Protein AF-A0ABD1P3J7-F1 (afdb_monomer)

Nearest PDB structures (foldseek):
  7kzo-assembly1_B4  TM=9.311E-01  e=2.976E-14  Chlamydomonas reinhardtii
  6tis-assembly1_C  TM=9.701E-01  e=1.618E-13  Drosophila melanogaster
  7q1f-assembly2_R  TM=9.542E-01  e=1.727E-13  Ovis aries
  7sj7-assembly1_A  TM=9.365E-01  e=1.026E-13  Homo sapiens
  8vrj-assembly1_1  TM=9.419E-01  e=2.241E-13  Homo sapiens

InterPro domains:
  IPR000217 Tubulin [PTHR11588] (1-131)
  IPR002452 Alpha tubulin [PR01162] (4-25)
  IPR002452 Alpha tubulin [PR01162] (78-94)
  IPR002452 Alpha tubulin [PR01162] (115-131)
  IPR008280 Tubulin/FtsZ, C-terminal [SSF55307] (1-129)
  IPR018316 Tubulin/FtsZ, 2-layer sandwich domain [PF03953] (1-85)
  IPR023123 Tubulin, C-terminal [G3DSA:1.10.287.600] (77-129)
  IPR037103 Tubulin/FtsZ-like, C-terminal domain [G3DSA:3.30.1330.20] (1-76)

Secondary structure (DSSP, 8-state):
-EEES--HHHHHHHHHHHHTSTT-----TTT---TT------S----EE-SPPP--TT-SPPP-SEEE------GGGHHHHHHHHHHHHHHHTTTTTHHHHHHTT--THHHHHHHHHHHHHHHHHHHHHHTTTTTSS-----

Sequence (142 aa):
MYRGDVVPKDVNSAVATIKTKRTVQFVDASKVTLPGFNRCPTGFKCGINYQPPTVVPGGDLSKVQRAVCMISNNTAVAEVFSRIDHKFDLMYAKRAFVHWYIGEGMEEGEFSEAREDLAALDKDYEEVGAEGVDDEEGSEDY

Organism: NCBI:txid205694

pLDDT: mean 83.6, std 19.26, range [32.44, 97.62]

Structure (mmCIF, N/CA/C/O backbone):
data_AF-A0ABD1P3J7-F1
#
_entry.id   AF-A0ABD1P3J7-F1
#
loop_
_atom_site.group_PDB
_atom_site.id
_atom_site.type_symbol
_atom_site.label_atom_id
_atom_site.label_alt_id
_atom_site.label_comp_id
_atom_site.label_asym_id
_atom_site.label_entity_id
_atom_site.label_seq_id
_atom_site.pdbx_PDB_ins_code
_atom_site.Cartn_x
_atom_site.Cartn_y
_atom_site.Cartn_z
_atom_site.occupancy
_atom_site.B_iso_or_equiv
_atom_site.auth_seq_id
_atom_site.auth_comp_id
_atom_site.auth_asym_id
_atom_site.auth_atom_id
_atom_site.pdbx_PDB_model_num
ATOM 1 N N . MET A 1 1 ? 11.960 -1.517 -9.871 1.00 93.12 1 MET A N 1
ATOM 2 C CA . MET A 1 1 ? 13.160 -2.359 -9.681 1.00 93.12 1 MET A CA 1
ATOM 3 C C . MET A 1 1 ? 13.135 -3.494 -10.686 1.00 93.12 1 MET A C 1
ATOM 5 O O . MET A 1 1 ? 12.274 -4.358 -10.597 1.00 93.12 1 MET A O 1
ATOM 9 N N . TYR A 1 2 ? 14.026 -3.460 -11.669 1.00 97.00 2 TYR A N 1
ATOM 10 C CA . TYR A 1 2 ? 14.148 -4.479 -12.709 1.00 97.00 2 TYR A CA 1
ATOM 11 C C . TYR A 1 2 ? 15.203 -5.515 -12.332 1.00 97.00 2 TYR A C 1
ATOM 13 O O . TYR A 1 2 ? 16.181 -5.194 -11.650 1.00 97.00 2 TYR A O 1
ATOM 21 N N . ARG A 1 3 ? 15.017 -6.749 -12.801 1.00 97.62 3 ARG A N 1
ATOM 22 C CA . ARG A 1 3 ? 15.955 -7.850 -12.593 1.00 97.62 3 ARG A CA 1
ATOM 23 C C . ARG A 1 3 ? 16.112 -8.709 -13.848 1.00 97.62 3 ARG A C 1
ATOM 25 O O . ARG A 1 3 ? 15.102 -8.991 -14.485 1.00 97.62 3 ARG A O 1
ATOM 32 N N . GLY A 1 4 ? 17.327 -9.174 -14.139 1.00 97.38 4 GLY A N 1
ATOM 33 C CA . GLY A 1 4 ? 17.656 -10.087 -15.239 1.00 97.38 4 GLY A CA 1
ATOM 34 C C . GLY A 1 4 ? 18.142 -9.388 -16.509 1.00 97.38 4 GLY A C 1
ATOM 35 O O . GLY A 1 4 ? 18.753 -8.323 -16.437 1.00 97.38 4 GLY A O 1
ATOM 36 N N . ASP A 1 5 ? 17.877 -9.999 -17.664 1.00 96.69 5 ASP A N 1
ATOM 37 C CA . ASP A 1 5 ? 18.269 -9.487 -18.982 1.00 96.69 5 ASP A CA 1
ATOM 38 C C . ASP A 1 5 ? 17.428 -8.255 -19.364 1.00 96.69 5 ASP A C 1
ATOM 40 O O . ASP A 1 5 ? 16.330 -8.349 -19.924 1.00 96.69 5 ASP A O 1
ATOM 44 N N . VAL A 1 6 ? 17.900 -7.081 -18.939 1.00 97.00 6 VAL A N 1
ATOM 45 C CA . VAL A 1 6 ? 17.196 -5.802 -19.067 1.00 97.00 6 VAL A CA 1
ATOM 46 C C . VAL A 1 6 ? 18.157 -4.732 -19.568 1.00 97.00 6 VAL A C 1
ATOM 48 O O . VAL A 1 6 ? 19.112 -4.366 -18.886 1.00 97.00 6 VAL A O 1
ATOM 51 N N . VAL A 1 7 ? 17.862 -4.177 -20.743 1.00 96.62 7 VAL A N 1
ATOM 52 C CA . VAL A 1 7 ? 18.634 -3.084 -21.341 1.00 96.62 7 VAL A CA 1
ATOM 53 C C . VAL A 1 7 ? 18.097 -1.737 -20.832 1.00 96.62 7 VAL A C 1
ATOM 55 O O . VAL A 1 7 ? 16.895 -1.482 -20.945 1.00 96.62 7 VAL A O 1
ATOM 58 N N . PRO A 1 8 ? 18.945 -0.822 -20.317 1.00 95.12 8 PRO A N 1
ATOM 59 C CA . PRO A 1 8 ? 18.489 0.471 -19.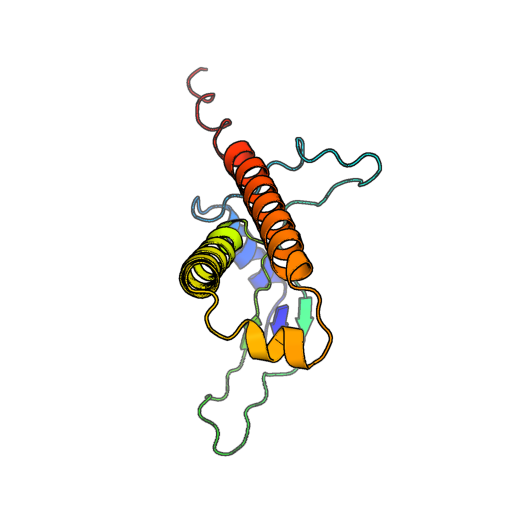791 1.00 95.12 8 PRO A CA 1
ATOM 60 C C . PRO A 1 8 ? 17.696 1.327 -20.791 1.00 95.12 8 PRO A C 1
ATOM 62 O O . PRO A 1 8 ? 16.767 2.037 -20.405 1.00 95.12 8 PRO A O 1
ATOM 65 N N . LYS A 1 9 ? 18.029 1.246 -22.086 1.00 96.25 9 LYS A N 1
ATOM 66 C CA . LYS A 1 9 ? 17.301 1.948 -23.155 1.00 96.25 9 LYS A CA 1
ATOM 67 C C . LYS A 1 9 ? 15.832 1.520 -23.212 1.00 96.25 9 LYS A C 1
ATOM 69 O O . LYS A 1 9 ? 14.961 2.383 -23.280 1.00 96.25 9 LYS A O 1
ATOM 74 N N . ASP A 1 10 ? 15.567 0.219 -23.114 1.00 95.25 10 ASP A N 1
ATOM 75 C CA . ASP A 1 10 ? 14.212 -0.335 -23.175 1.00 95.25 10 ASP A CA 1
ATOM 76 C C . ASP A 1 10 ? 13.380 0.103 -21.965 1.00 95.25 10 ASP A C 1
ATOM 78 O O . ASP A 1 10 ? 12.199 0.417 -22.103 1.00 95.25 10 ASP A O 1
ATOM 82 N N . VAL A 1 11 ? 14.009 0.201 -20.786 1.00 93.69 11 VAL A N 1
ATOM 83 C CA . VAL A 1 11 ? 13.372 0.727 -19.568 1.00 93.69 11 VAL A CA 1
ATOM 84 C C . VAL A 1 11 ? 12.936 2.177 -19.765 1.00 93.69 11 VAL A C 1
ATOM 86 O O . VAL A 1 11 ? 11.790 2.517 -19.477 1.00 93.69 11 VAL A O 1
ATOM 89 N N . ASN A 1 12 ? 13.820 3.027 -20.291 1.00 90.88 12 ASN A N 1
ATOM 90 C CA . ASN A 1 12 ? 13.504 4.436 -20.528 1.00 90.88 12 ASN A CA 1
ATOM 91 C C . ASN A 1 12 ? 12.384 4.603 -21.564 1.00 90.88 12 ASN A C 1
ATOM 93 O O . ASN A 1 12 ? 11.477 5.409 -21.355 1.00 90.88 12 ASN A O 1
ATOM 97 N N . SER A 1 13 ? 12.406 3.814 -22.644 1.00 93.38 13 SER A N 1
ATOM 98 C CA . SER A 1 13 ? 11.331 3.795 -23.640 1.00 93.38 13 SER A CA 1
ATOM 99 C C . SER A 1 13 ? 9.997 3.351 -23.034 1.00 93.38 13 SER A C 1
ATOM 101 O O . SER A 1 13 ? 8.990 4.022 -23.242 1.00 93.38 13 SER A O 1
ATOM 103 N N . ALA A 1 14 ? 9.985 2.286 -22.226 1.00 91.50 14 ALA A N 1
ATOM 104 C CA . ALA A 1 14 ? 8.774 1.808 -21.559 1.00 91.50 14 ALA A CA 1
ATOM 105 C C . ALA A 1 14 ? 8.201 2.843 -20.576 1.00 91.50 14 ALA A C 1
ATOM 107 O O . ALA A 1 14 ? 6.995 3.089 -20.569 1.00 91.50 14 ALA A O 1
ATOM 108 N N . VAL A 1 15 ? 9.059 3.499 -19.786 1.00 88.94 15 VAL A N 1
ATOM 109 C CA . VAL A 1 15 ? 8.653 4.582 -18.877 1.00 88.94 15 VAL A CA 1
ATOM 110 C C . VAL A 1 15 ? 8.065 5.761 -19.653 1.00 88.94 15 VAL A C 1
ATOM 112 O O . VAL A 1 15 ? 7.032 6.290 -19.248 1.00 88.94 15 VAL A O 1
ATOM 115 N N . ALA A 1 16 ? 8.670 6.155 -20.778 1.00 87.69 16 ALA A N 1
ATOM 116 C CA . ALA A 1 16 ? 8.131 7.216 -21.628 1.00 87.69 16 ALA A CA 1
ATOM 117 C C . ALA A 1 16 ? 6.735 6.857 -22.163 1.00 87.69 16 ALA A C 1
ATOM 119 O O . ALA A 1 16 ? 5.829 7.679 -22.087 1.00 87.69 16 ALA A O 1
ATOM 120 N N . THR A 1 17 ? 6.529 5.615 -22.616 1.00 89.62 17 THR A N 1
ATOM 121 C CA . THR A 1 17 ? 5.210 5.132 -23.059 1.00 89.62 17 THR A CA 1
ATOM 122 C C . THR A 1 17 ? 4.176 5.095 -21.934 1.00 89.62 17 THR A C 1
ATOM 124 O O . THR A 1 17 ? 3.001 5.330 -22.184 1.00 89.62 17 THR A O 1
ATOM 127 N N . ILE A 1 18 ? 4.566 4.785 -20.695 1.00 87.00 18 ILE A N 1
ATOM 128 C CA . ILE A 1 18 ? 3.631 4.804 -19.558 1.00 87.00 18 ILE A CA 1
ATOM 129 C C . ILE A 1 18 ? 3.226 6.241 -19.224 1.00 87.00 18 ILE A C 1
ATOM 131 O O . ILE A 1 18 ? 2.049 6.491 -18.991 1.00 87.00 18 ILE A O 1
ATOM 135 N N . LYS A 1 19 ? 4.170 7.187 -19.262 1.00 81.44 19 LYS A N 1
ATOM 136 C CA . LYS A 1 19 ? 3.902 8.607 -18.984 1.00 81.44 19 LYS A CA 1
ATOM 137 C C . LYS A 1 19 ? 2.934 9.259 -19.970 1.00 81.44 19 LYS A C 1
ATOM 139 O O . LYS A 1 19 ? 2.273 10.218 -19.601 1.00 81.44 19 LYS A O 1
ATOM 144 N N . THR A 1 20 ? 2.849 8.774 -21.210 1.00 80.81 20 THR A N 1
ATOM 145 C CA . THR A 1 20 ? 1.890 9.311 -22.190 1.00 80.81 20 THR A CA 1
ATOM 146 C C . THR A 1 20 ? 0.472 8.776 -21.997 1.00 80.81 20 THR A C 1
ATOM 148 O O . THR A 1 20 ? -0.459 9.278 -22.627 1.00 80.81 20 THR A O 1
ATOM 151 N N . LYS A 1 21 ? 0.271 7.764 -21.145 1.00 82.19 21 LYS A N 1
ATOM 152 C CA . LYS A 1 21 ? -1.061 7.241 -20.835 1.00 82.19 21 LYS A CA 1
ATOM 153 C C . LYS A 1 21 ? -1.684 8.052 -19.702 1.00 82.19 21 LYS A C 1
ATOM 155 O O . LYS A 1 21 ? -1.090 8.177 -18.638 1.00 82.19 21 LYS A O 1
ATOM 160 N N . ARG A 1 22 ? -2.936 8.485 -19.886 1.00 70.56 22 ARG A N 1
ATOM 161 C CA . ARG A 1 22 ? -3.734 9.183 -18.853 1.00 70.56 22 ARG A CA 1
ATOM 162 C C . ARG A 1 22 ? -4.097 8.312 -17.638 1.00 70.56 22 ARG A C 1
ATOM 164 O O . ARG A 1 22 ? -4.719 8.787 -16.706 1.00 70.56 22 ARG A O 1
ATOM 171 N N . THR A 1 23 ? -3.713 7.036 -17.634 1.00 76.81 23 THR A N 1
ATOM 172 C CA . THR A 1 23 ? -3.994 6.090 -16.543 1.00 76.81 23 THR A CA 1
ATOM 173 C C . THR A 1 23 ? -3.092 6.270 -15.321 1.00 76.81 23 THR A C 1
ATOM 175 O O . THR A 1 23 ? -3.304 5.596 -14.320 1.00 76.81 23 THR A O 1
ATOM 178 N N . VAL A 1 24 ? -2.040 7.090 -15.412 1.00 76.44 24 VAL A N 1
ATOM 179 C CA . VAL A 1 24 ? -1.145 7.389 -14.287 1.00 76.44 24 VAL A CA 1
ATOM 180 C C . VAL A 1 24 ? -1.116 8.897 -14.092 1.00 76.44 24 VAL A C 1
ATOM 182 O O . VAL A 1 24 ? -0.472 9.608 -14.860 1.00 76.44 24 VAL A O 1
ATOM 185 N N . GLN A 1 25 ? -1.810 9.363 -13.061 1.00 75.94 25 GLN A N 1
ATOM 186 C CA . GLN A 1 25 ? -1.786 10.751 -12.615 1.00 75.94 25 GLN A CA 1
ATOM 187 C C . GLN A 1 25 ? -0.814 10.874 -11.437 1.00 75.94 25 GLN A C 1
ATOM 189 O O . GLN A 1 25 ? -0.729 9.987 -10.585 1.00 75.94 25 GLN A O 1
ATOM 194 N N . PHE A 1 26 ? -0.030 11.948 -11.427 1.00 73.06 26 PHE A N 1
ATOM 195 C CA . PHE A 1 26 ? 0.850 12.294 -10.315 1.00 73.06 26 PHE A CA 1
ATOM 196 C C . PHE A 1 26 ? 0.299 13.543 -9.642 1.00 73.06 26 PHE A C 1
ATOM 198 O O . PHE A 1 26 ? -0.176 14.438 -10.332 1.00 73.06 26 PHE A O 1
ATOM 205 N N . VAL A 1 27 ? 0.425 13.608 -8.319 1.00 67.62 27 VAL A N 1
ATOM 206 C CA . VAL A 1 27 ? 0.141 14.825 -7.552 1.00 67.62 27 VAL A CA 1
ATOM 207 C C . VAL A 1 27 ? 1.068 15.946 -8.030 1.00 67.62 27 VAL A C 1
ATOM 209 O O . VAL A 1 27 ? 2.252 15.698 -8.304 1.00 67.62 27 VAL A O 1
ATOM 212 N N . ASP A 1 28 ? 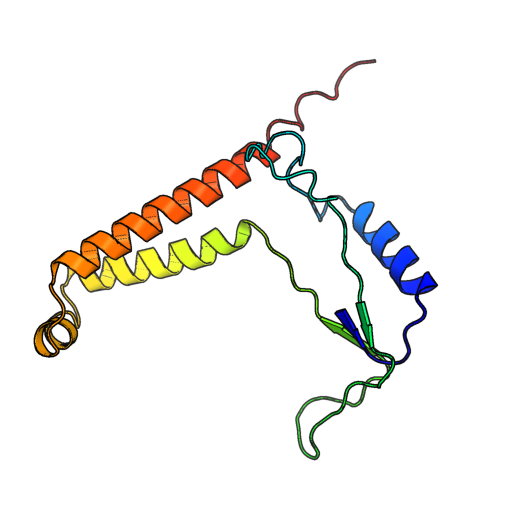0.541 17.165 -8.141 1.00 63.69 28 ASP A N 1
ATOM 213 C CA . ASP A 1 28 ? 1.343 18.327 -8.506 1.00 63.69 28 ASP A CA 1
ATOM 214 C C . ASP A 1 28 ? 2.377 18.635 -7.408 1.00 63.69 28 ASP A C 1
ATOM 216 O O . ASP A 1 28 ? 2.065 18.941 -6.257 1.00 63.69 28 ASP A O 1
ATOM 220 N N . ALA A 1 29 ? 3.654 18.569 -7.783 1.00 53.31 29 ALA A N 1
ATOM 221 C CA . ALA A 1 29 ? 4.776 18.846 -6.896 1.00 53.31 29 ALA A CA 1
ATOM 222 C C . ALA A 1 29 ? 4.924 20.341 -6.545 1.00 53.31 29 ALA A C 1
ATOM 224 O O . ALA A 1 29 ? 5.779 20.675 -5.723 1.00 53.31 29 ALA A O 1
ATOM 225 N N . SER A 1 30 ? 4.149 21.237 -7.170 1.00 51.88 30 SER A N 1
ATOM 226 C CA . SER A 1 30 ? 4.157 22.673 -6.868 1.00 51.88 30 SER A CA 1
ATOM 227 C C . SER A 1 30 ? 3.344 23.048 -5.620 1.00 51.88 30 SER A C 1
ATOM 229 O O . SER A 1 30 ? 3.578 24.118 -5.056 1.00 51.88 30 SER A O 1
ATOM 231 N N . LYS A 1 31 ? 2.454 22.158 -5.154 1.00 51.81 31 LYS A N 1
ATOM 232 C CA . LYS A 1 31 ? 1.482 22.447 -4.084 1.00 51.81 31 LYS A CA 1
ATOM 233 C C . LYS A 1 31 ? 1.748 21.690 -2.766 1.00 51.81 31 LYS A C 1
ATOM 235 O O . LYS A 1 31 ? 1.302 22.135 -1.716 1.00 51.81 31 LYS A O 1
ATOM 240 N N . VAL A 1 32 ? 2.603 20.654 -2.765 1.00 51.16 32 VAL A N 1
ATOM 241 C CA . VAL A 1 32 ? 3.082 19.975 -1.535 1.00 51.16 32 VAL A CA 1
ATOM 242 C C . VAL A 1 32 ? 4.235 20.762 -0.890 1.00 51.16 32 VAL A C 1
ATOM 244 O O . VAL A 1 32 ? 5.418 20.436 -1.036 1.00 51.16 32 VAL A O 1
ATOM 247 N N . THR A 1 33 ? 3.910 21.848 -0.189 1.00 45.00 33 THR A N 1
ATOM 248 C CA . THR A 1 33 ? 4.890 22.700 0.512 1.00 45.00 33 THR A CA 1
ATOM 249 C C . THR A 1 33 ? 5.195 22.203 1.927 1.00 45.00 33 THR A C 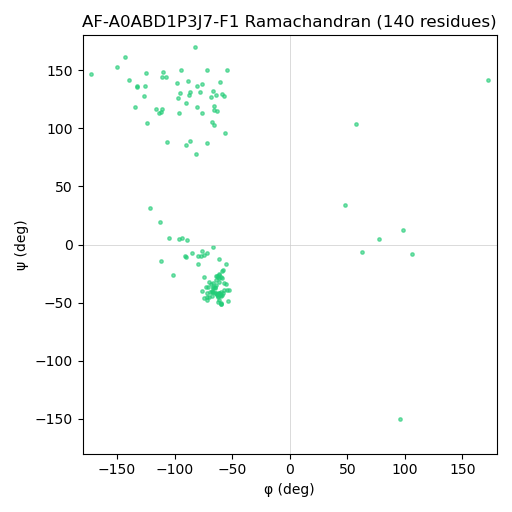1
ATOM 251 O O . THR A 1 33 ? 4.623 22.681 2.901 1.00 45.00 33 THR A O 1
ATOM 254 N N . LEU A 1 34 ? 6.187 21.317 2.070 1.00 50.00 34 LEU A N 1
ATOM 255 C CA . LEU A 1 34 ? 6.962 21.248 3.316 1.00 50.00 34 LEU A CA 1
ATOM 256 C C . LEU A 1 34 ? 8.167 22.201 3.206 1.00 50.00 34 LEU A C 1
ATOM 258 O O . LEU A 1 34 ? 8.986 22.044 2.290 1.00 50.00 34 LEU A O 1
ATOM 262 N N . PRO A 1 35 ? 8.315 23.195 4.105 1.00 43.03 35 PRO A N 1
ATOM 263 C CA . PRO A 1 35 ? 9.410 24.155 4.035 1.00 43.03 35 PRO A CA 1
ATOM 264 C C . PRO A 1 35 ? 10.754 23.433 4.211 1.00 43.03 35 PRO A C 1
ATOM 266 O O . PRO A 1 35 ? 11.041 22.864 5.259 1.00 43.03 35 PRO A O 1
ATOM 269 N N . GLY A 1 36 ? 11.582 23.442 3.161 1.00 48.78 36 GLY A N 1
ATOM 270 C CA . GLY A 1 36 ? 12.917 22.827 3.150 1.00 48.78 36 GLY A CA 1
ATOM 271 C C . GLY A 1 36 ? 13.040 21.518 2.360 1.00 48.78 36 GLY A C 1
ATOM 272 O O . GLY A 1 36 ? 14.163 21.069 2.121 1.00 48.78 36 GLY A O 1
ATOM 273 N N . PHE A 1 37 ? 11.938 20.931 1.879 1.00 43.69 37 PHE A N 1
ATOM 274 C CA . PHE A 1 37 ? 11.988 19.736 1.031 1.00 43.69 37 PHE A CA 1
ATOM 275 C C . PHE A 1 37 ? 12.062 20.125 -0.452 1.00 43.69 37 PHE A C 1
ATOM 277 O O . PHE A 1 37 ? 11.067 20.259 -1.160 1.00 43.69 37 PHE A O 1
ATOM 284 N N . ASN A 1 38 ? 13.282 20.360 -0.933 1.00 39.69 38 ASN A N 1
ATOM 285 C CA . ASN A 1 38 ? 13.551 20.680 -2.332 1.00 39.69 38 ASN A CA 1
ATOM 286 C C . ASN A 1 38 ? 13.212 19.481 -3.243 1.00 39.69 38 ASN A C 1
ATOM 288 O O . ASN A 1 38 ? 14.011 18.556 -3.358 1.00 39.69 38 ASN A O 1
ATOM 292 N N . ARG A 1 39 ? 12.060 19.566 -3.926 1.00 45.28 39 ARG A N 1
ATOM 293 C CA . ARG A 1 39 ? 11.677 18.858 -5.164 1.00 45.28 39 ARG A CA 1
ATOM 294 C C . ARG A 1 39 ? 11.714 17.326 -5.096 1.00 45.28 39 ARG A C 1
ATOM 296 O O . ARG A 1 39 ? 12.756 16.708 -5.297 1.00 45.28 39 ARG A O 1
ATOM 303 N N . CYS A 1 40 ? 10.547 16.686 -4.995 1.00 47.09 40 CYS A N 1
ATOM 304 C CA . CYS A 1 40 ? 10.412 15.336 -5.541 1.00 47.09 40 CYS A CA 1
ATOM 305 C C . CYS A 1 40 ? 10.290 15.469 -7.070 1.00 47.09 40 CYS A C 1
ATOM 307 O O . CYS A 1 40 ? 9.300 16.031 -7.534 1.00 47.09 40 CYS A O 1
ATOM 309 N N . PRO A 1 41 ? 11.257 15.004 -7.886 1.00 51.94 41 PRO A N 1
ATOM 310 C CA . PRO A 1 41 ? 11.025 14.907 -9.316 1.00 51.94 41 PRO A CA 1
ATOM 311 C C . PRO A 1 41 ? 9.967 13.822 -9.499 1.00 51.94 41 PRO A C 1
ATOM 313 O O . PRO A 1 41 ? 10.255 12.639 -9.305 1.00 51.94 41 PRO A O 1
ATOM 316 N N . THR A 1 42 ? 8.735 14.217 -9.808 1.00 55.09 42 THR A N 1
ATOM 317 C CA . THR A 1 42 ? 7.633 13.318 -10.156 1.00 55.09 42 THR A CA 1
ATOM 318 C C . THR A 1 42 ? 8.071 12.458 -11.344 1.00 55.09 42 THR A C 1
ATOM 320 O O . THR A 1 42 ? 8.108 12.871 -12.505 1.00 55.09 42 THR A O 1
ATOM 323 N N . GLY A 1 43 ? 8.555 11.252 -11.045 1.00 69.12 43 GLY A N 1
ATOM 32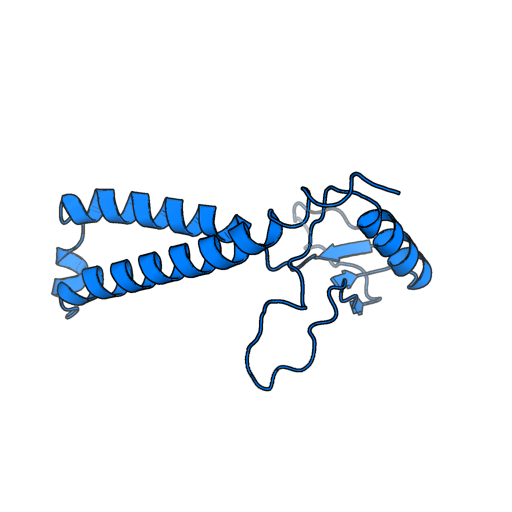4 C CA . GLY A 1 43 ? 9.247 10.427 -12.020 1.00 69.12 43 GLY A CA 1
ATOM 325 C C . GLY A 1 43 ? 9.557 9.025 -11.517 1.00 69.12 43 GLY A C 1
ATOM 326 O O . GLY A 1 43 ? 9.835 8.788 -10.344 1.00 69.12 43 GLY A O 1
ATOM 327 N N . PHE A 1 44 ? 9.527 8.074 -12.446 1.00 83.12 44 PHE A N 1
ATOM 328 C CA . PHE A 1 44 ? 9.865 6.683 -12.184 1.00 83.12 44 PHE A CA 1
ATOM 329 C C . PHE A 1 44 ? 11.348 6.545 -11.826 1.00 83.12 44 PHE A C 1
ATOM 331 O O . PHE A 1 44 ? 12.225 6.760 -12.664 1.00 83.12 44 PHE A O 1
ATOM 338 N N . LYS A 1 45 ? 11.636 6.121 -10.593 1.00 88.94 45 LYS A N 1
ATOM 339 C CA . LYS A 1 45 ? 12.985 5.713 -10.179 1.00 88.94 45 LYS A CA 1
ATOM 340 C C . LYS A 1 45 ? 13.241 4.281 -10.650 1.00 88.94 45 LYS A C 1
ATOM 342 O O . LYS A 1 45 ? 12.542 3.349 -10.253 1.00 88.94 45 LYS A O 1
ATOM 347 N N . CYS A 1 46 ? 14.249 4.102 -11.500 1.00 91.00 46 CYS A N 1
ATOM 348 C CA . CYS A 1 46 ? 14.561 2.814 -12.115 1.00 91.00 46 CYS A CA 1
ATOM 349 C C . CYS A 1 46 ? 15.918 2.290 -11.628 1.00 91.00 46 CYS A C 1
ATOM 351 O O . CYS A 1 46 ? 16.954 2.858 -11.951 1.00 91.00 46 CYS A O 1
ATOM 353 N N . GLY A 1 47 ? 15.909 1.190 -10.872 1.00 94.19 47 GLY A N 1
ATOM 354 C CA . GLY A 1 47 ? 17.101 0.391 -10.563 1.00 94.19 47 GLY A CA 1
ATOM 355 C C . GLY A 1 47 ? 17.083 -0.929 -11.332 1.00 94.19 47 GLY A C 1
ATOM 356 O O . GLY A 1 47 ? 16.002 -1.495 -11.519 1.00 94.19 47 GLY A O 1
ATOM 357 N N . ILE A 1 48 ? 18.252 -1.413 -11.766 1.00 96.88 48 ILE A N 1
ATOM 358 C CA . ILE A 1 48 ? 18.418 -2.657 -12.537 1.00 96.88 48 ILE A CA 1
ATOM 359 C C . ILE A 1 48 ? 19.444 -3.554 -11.838 1.00 96.88 48 ILE A C 1
ATOM 361 O O . ILE A 1 48 ? 20.560 -3.125 -11.556 1.00 96.88 48 ILE A O 1
ATOM 365 N N . ASN A 1 49 ? 19.070 -4.807 -11.587 1.00 96.88 49 ASN A N 1
ATOM 366 C CA . ASN A 1 49 ? 19.978 -5.876 -11.180 1.00 96.88 49 ASN A CA 1
ATOM 367 C C . ASN A 1 49 ? 20.101 -6.897 -12.321 1.00 96.88 49 ASN A C 1
ATOM 369 O O . ASN A 1 49 ? 19.125 -7.558 -12.653 1.00 96.88 49 ASN A O 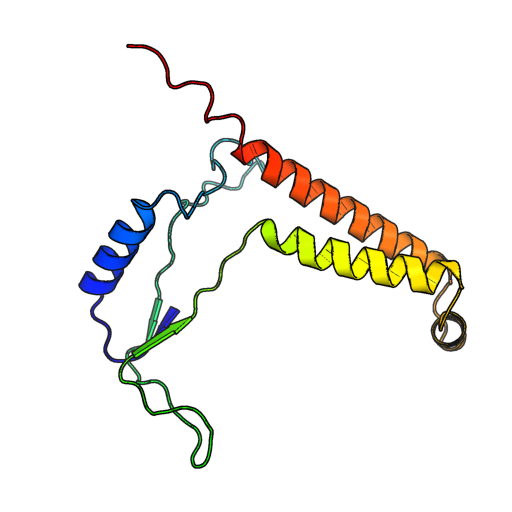1
ATOM 373 N N . TYR A 1 50 ? 21.287 -7.066 -12.899 1.00 97.00 50 TYR A N 1
ATOM 374 C CA . TYR A 1 50 ? 21.480 -7.943 -14.062 1.00 97.00 50 TYR A CA 1
ATOM 375 C C . TYR A 1 50 ? 21.463 -9.446 -13.743 1.00 97.00 50 TYR A C 1
ATOM 377 O O . TYR A 1 50 ? 21.422 -10.267 -14.655 1.00 97.00 50 TYR A O 1
ATOM 385 N N . GLN A 1 51 ? 21.472 -9.839 -12.466 1.00 96.56 51 GLN A N 1
ATOM 386 C CA . GLN A 1 51 ? 21.313 -11.247 -12.106 1.00 96.56 51 GLN A CA 1
ATOM 387 C C . GLN A 1 51 ? 19.886 -11.713 -12.423 1.00 96.56 51 GLN A C 1
ATOM 389 O O . GLN A 1 51 ? 18.948 -11.099 -11.908 1.00 96.56 51 GLN A O 1
ATOM 394 N N . PRO A 1 52 ? 19.686 -12.808 -13.178 1.00 95.25 52 PRO A N 1
ATOM 395 C CA . PRO A 1 52 ? 18.357 -13.354 -13.439 1.00 95.25 52 PRO A CA 1
AT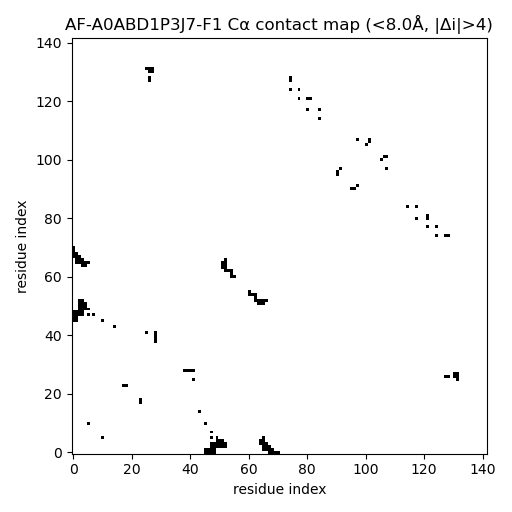OM 396 C C . PRO A 1 52 ? 17.569 -13.639 -12.149 1.00 95.25 52 PRO A C 1
ATOM 398 O O . PRO A 1 52 ? 18.171 -13.941 -11.112 1.00 95.25 52 PRO A O 1
ATOM 401 N N . PRO A 1 53 ? 16.228 -13.544 -12.171 1.00 96.62 53 PRO A N 1
ATOM 402 C CA . PRO A 1 53 ? 15.398 -14.006 -11.065 1.00 96.62 53 PRO A CA 1
ATOM 403 C C . PRO A 1 53 ? 15.615 -15.499 -10.787 1.00 96.62 53 PRO A C 1
ATOM 405 O O . PRO A 1 53 ? 15.549 -16.332 -11.691 1.00 96.62 53 PRO A O 1
ATOM 408 N N . THR A 1 54 ? 15.859 -15.839 -9.523 1.00 95.44 54 THR A N 1
ATOM 409 C CA . THR A 1 54 ? 16.002 -17.231 -9.084 1.00 95.44 54 THR A CA 1
ATOM 410 C C . THR A 1 54 ? 14.636 -17.800 -8.723 1.00 95.44 54 THR A C 1
ATOM 412 O O . THR A 1 54 ? 13.823 -17.116 -8.105 1.00 95.44 54 THR A O 1
ATOM 415 N N . VAL A 1 55 ? 14.401 -19.064 -9.073 1.00 96.00 55 VAL A N 1
ATOM 416 C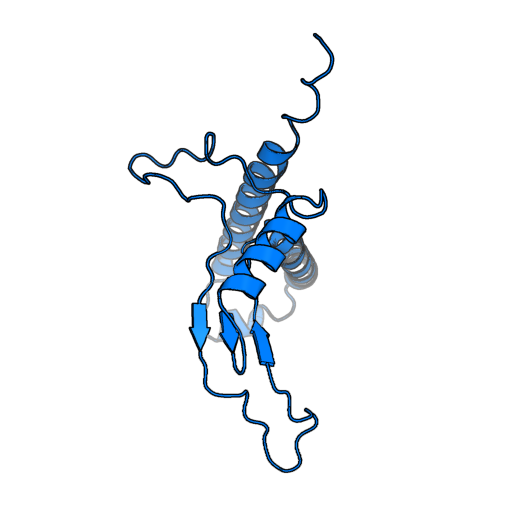 CA . VAL A 1 55 ? 13.220 -19.823 -8.642 1.00 96.00 55 VAL A CA 1
ATOM 417 C C . VAL A 1 55 ? 13.632 -20.909 -7.657 1.00 96.00 55 VAL A C 1
ATOM 419 O O . VAL A 1 55 ? 14.735 -21.453 -7.749 1.00 96.00 55 VAL A O 1
ATOM 422 N N . VAL A 1 56 ? 12.740 -21.230 -6.726 1.00 96.19 56 VAL A N 1
ATOM 423 C CA . VAL A 1 56 ? 12.934 -22.332 -5.780 1.00 96.19 56 VAL A CA 1
ATOM 424 C C . VAL A 1 56 ? 12.644 -23.662 -6.496 1.00 96.19 56 VAL A C 1
ATOM 426 O O . VAL A 1 56 ? 11.609 -23.763 -7.158 1.00 96.19 56 VAL A O 1
ATOM 429 N N . PRO A 1 57 ? 13.519 -24.685 -6.406 1.00 95.06 57 PRO A N 1
ATOM 430 C CA . PRO A 1 57 ? 13.230 -26.012 -6.950 1.00 95.06 57 PRO A CA 1
ATOM 431 C C . PRO A 1 57 ? 11.937 -26.592 -6.361 1.00 95.06 57 PRO A C 1
ATOM 433 O O . PRO A 1 57 ? 11.780 -26.627 -5.146 1.00 95.06 57 PRO A O 1
ATOM 436 N N . GLY A 1 58 ? 11.018 -27.038 -7.221 1.00 95.56 58 GLY A N 1
ATOM 437 C CA . GLY A 1 58 ? 9.698 -27.530 -6.806 1.00 95.56 58 GLY A CA 1
ATOM 438 C C . GLY A 1 58 ? 8.681 -26.438 -6.447 1.00 95.56 58 GLY A C 1
ATOM 439 O O . GLY A 1 58 ? 7.593 -26.776 -6.002 1.00 95.56 58 GLY A O 1
ATOM 440 N N . GLY A 1 59 ? 9.021 -25.156 -6.623 1.00 96.06 59 GLY A N 1
ATOM 441 C CA . GLY A 1 59 ? 8.085 -24.046 -6.448 1.00 96.06 59 GLY A CA 1
ATOM 442 C C . GLY A 1 59 ? 7.209 -23.791 -7.678 1.00 96.06 59 GLY A C 1
ATOM 443 O O . GLY A 1 59 ? 7.469 -24.295 -8.769 1.00 96.06 59 GLY A O 1
ATOM 444 N N . ASP A 1 60 ? 6.209 -22.931 -7.500 1.00 96.75 60 ASP A N 1
ATOM 445 C CA . ASP A 1 60 ? 5.145 -22.711 -8.493 1.00 96.75 60 ASP A CA 1
ATOM 446 C C . ASP A 1 60 ? 5.498 -21.685 -9.584 1.00 96.75 60 ASP A C 1
ATOM 448 O O . ASP A 1 60 ? 4.756 -21.494 -10.548 1.00 96.75 60 ASP A O 1
ATOM 452 N N . LEU A 1 61 ? 6.635 -20.994 -9.448 1.00 95.94 61 LEU A N 1
ATOM 453 C CA . LEU A 1 61 ? 7.056 -19.952 -10.383 1.00 95.94 61 LEU A CA 1
ATOM 454 C C . LEU A 1 61 ? 8.008 -20.496 -11.449 1.00 95.94 61 LEU A C 1
ATOM 456 O O . LEU A 1 61 ? 9.032 -21.116 -11.158 1.00 95.94 61 LEU A O 1
ATOM 460 N N . SER A 1 62 ? 7.697 -20.187 -12.708 1.00 94.88 62 SER A N 1
ATOM 461 C CA . SER A 1 62 ? 8.550 -20.516 -13.851 1.00 94.88 62 SER A CA 1
ATOM 462 C C . SER A 1 62 ? 9.813 -19.654 -13.894 1.00 94.88 62 SER A C 1
ATOM 464 O O . SER A 1 62 ? 9.812 -18.489 -13.493 1.00 94.88 62 SER A O 1
ATOM 466 N N . LYS A 1 63 ? 10.900 -20.211 -14.442 1.00 95.12 63 LYS A N 1
ATOM 467 C CA . LYS A 1 63 ? 12.125 -19.449 -14.720 1.00 95.12 63 LYS A CA 1
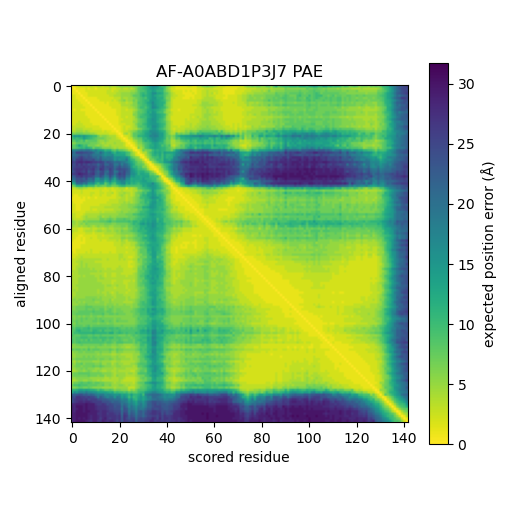ATOM 468 C C . LYS A 1 63 ? 11.843 -18.381 -15.774 1.00 95.12 63 LYS A C 1
ATOM 470 O O . LYS A 1 63 ? 11.346 -18.693 -16.852 1.00 95.12 63 LYS A O 1
ATOM 475 N N . VAL A 1 64 ? 12.220 -17.140 -15.481 1.00 96.81 64 VAL A N 1
ATOM 476 C CA . VAL A 1 64 ? 12.047 -15.993 -16.380 1.00 96.81 64 VAL A CA 1
ATOM 477 C C . VAL A 1 64 ? 13.380 -15.292 -16.625 1.00 96.81 64 VAL A C 1
ATOM 479 O O . VAL A 1 64 ? 14.235 -15.243 -15.745 1.00 96.81 64 VAL A O 1
ATOM 482 N N . GLN A 1 65 ? 13.554 -14.733 -17.824 1.00 96.25 65 GLN A N 1
ATOM 483 C CA . GLN A 1 65 ? 14.773 -13.997 -18.193 1.00 96.25 65 GLN A CA 1
ATOM 484 C C . GLN A 1 65 ? 14.844 -12.618 -17.533 1.00 96.25 65 GLN A C 1
ATOM 486 O O . GLN A 1 65 ? 15.928 -12.101 -17.277 1.00 96.25 65 GLN A O 1
ATOM 491 N N . ARG A 1 66 ? 13.681 -12.030 -17.231 1.00 96.94 66 ARG A N 1
ATOM 492 C CA . ARG A 1 66 ? 13.556 -10.729 -16.579 1.00 96.94 66 ARG A CA 1
ATOM 493 C C . ARG A 1 66 ? 12.290 -10.636 -15.741 1.00 96.94 66 ARG A C 1
ATOM 495 O O . ARG A 1 66 ? 11.296 -11.288 -16.047 1.00 96.94 66 ARG A O 1
ATOM 502 N N . ALA A 1 67 ? 12.332 -9.800 -14.714 1.00 97.00 67 ALA A N 1
ATOM 503 C CA . ALA A 1 67 ? 11.190 -9.457 -13.876 1.00 97.00 67 ALA A CA 1
ATOM 504 C C . ALA A 1 67 ? 11.248 -7.980 -13.474 1.00 97.00 67 ALA A C 1
ATOM 506 O O . ALA A 1 67 ? 12.305 -7.343 -13.516 1.00 97.00 67 ALA A O 1
ATOM 507 N N . VAL A 1 68 ? 10.107 -7.439 -13.055 1.00 96.62 68 VAL A N 1
ATOM 508 C CA . VAL A 1 68 ? 10.002 -6.084 -12.515 1.00 96.62 68 VAL A CA 1
ATOM 509 C C . VAL A 1 68 ? 9.185 -6.106 -11.227 1.00 96.62 68 VAL A C 1
ATOM 511 O O . VAL A 1 68 ? 8.159 -6.769 -11.143 1.00 96.62 68 VAL A O 1
ATOM 514 N N . CYS A 1 69 ? 9.657 -5.374 -10.224 1.00 96.44 69 CYS A N 1
ATOM 515 C CA . CYS A 1 69 ? 8.923 -5.047 -9.009 1.00 96.44 69 CYS A CA 1
ATOM 516 C C . CYS A 1 69 ? 8.733 -3.528 -8.965 1.00 96.44 69 CYS A C 1
ATOM 518 O O . CYS A 1 69 ? 9.715 -2.774 -8.948 1.00 96.44 69 CYS A O 1
ATOM 520 N N . MET A 1 70 ? 7.482 -3.075 -9.010 1.00 94.50 70 MET A N 1
ATOM 521 C CA . MET A 1 70 ? 7.111 -1.669 -8.871 1.00 94.50 70 MET A CA 1
ATOM 522 C C . MET A 1 70 ? 6.698 -1.416 -7.426 1.00 94.50 70 MET A C 1
ATOM 524 O O . MET A 1 70 ? 5.826 -2.097 -6.903 1.00 94.50 70 MET A O 1
ATOM 528 N N . ILE A 1 71 ? 7.336 -0.430 -6.802 1.00 93.31 71 ILE A N 1
ATOM 529 C CA . ILE A 1 71 ? 6.956 0.077 -5.486 1.00 93.31 71 ILE A CA 1
ATOM 530 C C . ILE A 1 71 ? 6.432 1.484 -5.735 1.00 93.31 71 ILE A C 1
ATOM 532 O O . ILE A 1 71 ? 7.180 2.346 -6.202 1.00 93.31 71 ILE A O 1
ATOM 536 N N . SER A 1 72 ? 5.143 1.685 -5.491 1.00 90.69 72 SER A N 1
ATOM 537 C CA . SER A 1 72 ? 4.441 2.945 -5.729 1.00 90.69 72 SER A CA 1
ATOM 538 C C . SER A 1 72 ? 3.749 3.408 -4.462 1.00 90.69 72 SER A C 1
ATOM 540 O O . SER A 1 72 ? 3.096 2.605 -3.802 1.00 90.69 72 SER A O 1
ATOM 542 N N . ASN A 1 73 ? 3.866 4.699 -4.166 1.00 89.19 73 ASN A N 1
ATOM 543 C CA . ASN A 1 73 ? 3.063 5.359 -3.148 1.00 89.19 73 ASN A CA 1
ATOM 544 C C . ASN A 1 73 ? 1.878 6.031 -3.853 1.00 89.19 73 ASN A C 1
ATOM 546 O O . ASN A 1 73 ? 2.097 6.904 -4.691 1.00 89.19 73 ASN A O 1
ATOM 550 N N . ASN A 1 74 ? 0.665 5.547 -3.598 1.00 88.69 74 ASN A N 1
ATOM 551 C CA . ASN A 1 74 ? -0.570 6.007 -4.230 1.00 88.69 74 ASN A CA 1
ATOM 552 C C . ASN A 1 74 ? -1.620 6.219 -3.132 1.00 88.69 74 ASN A C 1
ATOM 554 O O . ASN A 1 74 ? -1.765 5.351 -2.269 1.00 88.69 74 ASN A O 1
ATOM 558 N N . THR A 1 75 ? -2.347 7.336 -3.189 1.00 89.81 75 THR A N 1
ATOM 559 C CA . THR A 1 75 ? -3.434 7.692 -2.262 1.00 89.81 75 THR A CA 1
ATOM 560 C C . THR A 1 75 ? -4.553 6.651 -2.223 1.00 89.81 75 THR A C 1
ATOM 562 O O . THR A 1 75 ? -5.207 6.511 -1.199 1.00 89.81 75 THR A O 1
ATOM 565 N N . ALA A 1 76 ? -4.699 5.815 -3.259 1.00 90.75 76 ALA A N 1
ATOM 566 C CA . ALA A 1 76 ? -5.620 4.674 -3.269 1.00 90.75 76 ALA A CA 1
ATOM 567 C C . ALA A 1 76 ? -5.411 3.678 -2.103 1.00 90.75 76 ALA A C 1
ATOM 569 O O . ALA A 1 76 ? -6.292 2.871 -1.811 1.00 90.75 76 ALA A O 1
ATOM 570 N N . VAL A 1 77 ? -4.259 3.714 -1.415 1.00 93.75 77 VAL A N 1
ATOM 571 C CA . VAL A 1 77 ? -4.046 2.937 -0.182 1.00 93.75 77 VAL A CA 1
ATOM 572 C C . VAL A 1 77 ? -5.020 3.325 0.940 1.00 93.75 77 VAL A C 1
ATOM 574 O O . VAL A 1 77 ? -5.348 2.462 1.753 1.00 93.75 77 VAL A O 1
ATOM 577 N N . ALA A 1 78 ? -5.550 4.553 0.944 1.00 92.75 78 ALA A N 1
ATOM 578 C CA . ALA A 1 78 ? -6.550 5.023 1.905 1.00 92.75 78 ALA A CA 1
ATOM 579 C C . ALA A 1 78 ? -7.800 4.129 1.947 1.00 92.75 78 ALA A C 1
ATOM 581 O O . ALA A 1 78 ? -8.337 3.842 3.012 1.00 92.75 78 ALA A O 1
ATOM 582 N N . GLU A 1 79 ? -8.206 3.549 0.811 1.00 92.88 79 GLU A N 1
ATOM 583 C CA . GLU A 1 79 ? -9.326 2.600 0.779 1.00 92.88 79 GLU A CA 1
ATOM 584 C C . GLU A 1 79 ? -9.073 1.345 1.632 1.00 92.88 79 GLU A C 1
ATOM 586 O O . GLU A 1 79 ? -10.010 0.691 2.096 1.00 92.88 79 GLU A O 1
ATOM 591 N N . VAL A 1 80 ? -7.808 0.946 1.802 1.00 95.25 80 VAL A N 1
ATOM 592 C CA . VAL A 1 80 ? -7.437 -0.176 2.673 1.00 95.25 80 VAL A CA 1
ATOM 593 C C . VAL A 1 80 ? -7.638 0.213 4.133 1.00 95.25 80 VAL A C 1
ATOM 595 O O . VAL A 1 80 ? -8.223 -0.586 4.865 1.00 95.25 80 VAL A O 1
ATOM 598 N N . PHE A 1 81 ? -7.191 1.409 4.528 1.00 93.81 81 PHE A N 1
ATOM 599 C CA . PHE A 1 81 ? -7.352 1.932 5.886 1.00 93.81 81 PHE A CA 1
ATOM 600 C C . PHE A 1 81 ? -8.830 2.087 6.236 1.00 93.81 81 PHE A C 1
ATOM 602 O O . PHE A 1 81 ? -9.285 1.436 7.171 1.00 93.81 81 PHE A O 1
ATOM 609 N N . SER A 1 82 ? -9.624 2.715 5.368 1.00 93.69 82 SER A N 1
ATOM 610 C CA . SER A 1 82 ? -11.080 2.822 5.530 1.00 93.69 82 SER A CA 1
ATOM 611 C C . SER A 1 82 ? -11.779 1.464 5.750 1.00 93.69 82 SER A C 1
ATOM 613 O O . SER A 1 82 ? -12.675 1.321 6.587 1.00 93.69 82 SER A O 1
ATOM 615 N N . ARG A 1 83 ? -11.346 0.399 5.054 1.00 96.62 83 ARG A N 1
ATOM 616 C CA . ARG A 1 83 ? -11.885 -0.960 5.279 1.00 96.62 83 ARG A CA 1
ATOM 617 C C . ARG A 1 83 ? -11.467 -1.568 6.617 1.00 96.62 83 ARG A C 1
ATOM 619 O O . ARG A 1 83 ? -12.203 -2.411 7.141 1.00 96.62 83 ARG A O 1
ATOM 626 N N . ILE A 1 84 ? -10.279 -1.241 7.117 1.00 96.19 84 ILE A N 1
ATOM 627 C CA . ILE A 1 84 ? -9.797 -1.686 8.430 1.00 96.19 84 ILE A CA 1
ATOM 628 C C . ILE A 1 84 ? -10.573 -0.946 9.517 1.00 96.19 84 ILE A C 1
ATOM 630 O O . ILE A 1 84 ? -11.143 -1.611 10.382 1.00 96.19 84 ILE A O 1
ATOM 634 N N . ASP A 1 85 ? -10.694 0.372 9.396 1.00 95.56 85 ASP A N 1
ATOM 635 C CA . ASP A 1 85 ? -11.459 1.246 10.282 1.00 95.56 85 ASP A CA 1
ATOM 636 C C . ASP A 1 85 ? -12.899 0.766 10.427 1.00 95.56 85 ASP A C 1
ATOM 638 O O . ASP A 1 85 ? -13.374 0.533 11.535 1.00 95.56 85 ASP A O 1
ATOM 642 N N . HIS A 1 86 ? -13.568 0.466 9.312 1.00 96.56 86 HIS A N 1
ATOM 643 C CA . HIS A 1 86 ? -14.931 -0.055 9.357 1.00 96.56 86 HIS A CA 1
ATOM 644 C C . HIS A 1 86 ? -15.045 -1.372 10.145 1.00 96.56 86 HIS A C 1
ATOM 646 O O . HIS A 1 86 ? -15.972 -1.562 10.937 1.00 96.56 86 HIS A O 1
ATOM 652 N N . LYS A 1 87 ? -14.107 -2.307 9.948 1.00 97.62 87 LYS A N 1
ATOM 653 C CA . LYS A 1 87 ? -14.097 -3.578 10.692 1.00 97.62 87 LYS A CA 1
ATOM 654 C C . LYS A 1 87 ? -13.804 -3.357 12.170 1.00 97.62 87 LYS A C 1
ATOM 656 O O . LYS A 1 87 ? -14.407 -4.030 13.006 1.00 97.62 87 LYS A O 1
ATOM 661 N N . PHE A 1 88 ? -12.885 -2.447 12.476 1.00 97.25 88 PHE A N 1
ATOM 662 C CA . PHE A 1 88 ? -12.568 -2.052 13.837 1.00 97.25 88 PHE A CA 1
ATOM 663 C C . PHE A 1 88 ? -13.808 -1.483 14.531 1.00 97.25 88 PHE A C 1
ATOM 665 O O . PHE A 1 88 ? -14.205 -2.007 15.570 1.00 97.25 88 PHE A O 1
ATOM 672 N N . ASP A 1 89 ? -14.485 -0.519 13.905 1.00 96.56 89 ASP A N 1
ATOM 673 C CA . ASP A 1 89 ? -15.679 0.140 14.439 1.00 96.56 89 ASP A CA 1
ATOM 674 C C . ASP A 1 89 ? -16.796 -0.876 14.734 1.00 96.56 89 ASP A C 1
ATOM 676 O O . ASP A 1 89 ? -17.417 -0.840 15.800 1.00 96.56 89 ASP A O 1
ATOM 680 N N . LEU A 1 90 ? -17.007 -1.855 13.843 1.00 97.62 90 LEU A N 1
ATOM 681 C CA . LEU A 1 90 ? -17.976 -2.939 14.054 1.00 97.62 90 LEU A CA 1
ATOM 682 C C . LEU A 1 90 ? -17.659 -3.797 15.289 1.00 97.62 90 LEU A C 1
ATOM 684 O O . LEU A 1 90 ? -18.572 -4.176 16.030 1.00 97.62 90 LEU A O 1
ATOM 688 N N . MET A 1 91 ? -16.385 -4.126 15.511 1.00 97.56 91 MET A N 1
ATOM 689 C CA . MET A 1 91 ? -15.958 -4.935 16.657 1.00 97.56 91 MET A CA 1
ATOM 690 C C . MET A 1 91 ? -15.986 -4.127 17.958 1.00 97.56 91 MET A C 1
ATOM 692 O O . MET A 1 91 ? -16.526 -4.590 18.969 1.00 97.56 91 MET A O 1
ATOM 696 N N . TYR A 1 92 ? -15.450 -2.907 17.926 1.00 96.50 92 TYR A N 1
ATOM 697 C CA . TYR A 1 92 ? -15.319 -2.040 19.091 1.00 96.50 92 TYR A CA 1
ATOM 698 C C . TYR A 1 92 ? -16.682 -1.549 19.598 1.00 96.50 92 TYR A C 1
ATOM 700 O O . TYR A 1 92 ? -16.914 -1.533 20.806 1.00 96.50 92 TYR A O 1
ATOM 708 N N . ALA A 1 93 ? -17.657 -1.322 18.706 1.00 96.75 93 ALA A N 1
ATOM 709 C CA . ALA A 1 93 ? -19.039 -0.998 19.083 1.00 96.75 93 ALA A CA 1
ATOM 710 C C . ALA A 1 93 ? -19.718 -2.077 19.951 1.00 96.75 93 ALA A C 1
ATOM 712 O O . ALA A 1 93 ? -20.685 -1.797 20.663 1.00 96.75 93 ALA A O 1
ATOM 713 N N . LYS A 1 94 ? -19.236 -3.325 19.899 1.00 97.31 94 LYS A N 1
ATOM 714 C CA . LYS A 1 94 ? -19.695 -4.431 20.757 1.00 97.31 94 LYS A CA 1
ATOM 715 C C . LYS A 1 94 ? -18.709 -4.781 21.868 1.00 97.31 94 LYS A C 1
ATOM 717 O O . LYS A 1 94 ? -18.932 -5.766 22.568 1.00 97.31 94 LYS A O 1
ATOM 722 N N . ARG A 1 95 ? -17.628 -4.007 22.019 1.00 95.25 95 ARG A N 1
ATOM 723 C CA . ARG A 1 95 ? -16.473 -4.320 22.874 1.00 95.25 95 ARG A CA 1
ATOM 724 C C . ARG A 1 95 ? -15.966 -5.754 22.661 1.00 95.25 95 ARG A C 1
ATOM 726 O O . ARG A 1 95 ? -15.528 -6.424 23.598 1.00 95.25 95 ARG A O 1
ATOM 733 N N . ALA A 1 96 ? -16.056 -6.255 21.426 1.00 97.19 96 ALA A N 1
ATOM 734 C CA . ALA A 1 96 ? -15.618 -7.604 21.097 1.00 97.19 96 ALA A CA 1
ATOM 735 C C . ALA A 1 96 ? -14.095 -7.694 21.255 1.00 97.19 96 ALA A C 1
ATOM 737 O O . ALA A 1 96 ? -13.370 -6.827 20.782 1.00 97.19 96 ALA A O 1
ATOM 738 N N . PHE A 1 97 ? -13.619 -8.738 21.936 1.00 96.75 97 PHE A N 1
ATOM 739 C CA . PHE A 1 97 ? -12.197 -9.008 22.203 1.00 96.75 97 PHE A CA 1
ATOM 740 C C . PHE A 1 97 ? -11.435 -7.976 23.061 1.00 96.75 97 PHE A C 1
ATOM 742 O O . PHE A 1 97 ? -10.331 -8.288 23.491 1.00 96.75 97 PHE A O 1
ATOM 749 N N . VAL A 1 98 ? -12.028 -6.830 23.419 1.00 96.50 98 VAL A N 1
ATOM 750 C CA . VAL A 1 98 ? -11.387 -5.759 24.216 1.00 96.50 98 VAL A CA 1
ATOM 751 C C . VAL A 1 98 ? -10.820 -6.265 25.553 1.00 96.50 98 VAL A C 1
ATOM 753 O O . VAL A 1 98 ? -9.721 -5.887 25.946 1.00 96.50 98 VAL A O 1
ATOM 756 N N . HIS A 1 99 ? -11.524 -7.180 26.228 1.00 95.88 99 HIS A N 1
ATOM 757 C CA . HIS A 1 99 ? -11.093 -7.728 27.521 1.00 95.88 99 HIS A CA 1
ATOM 758 C C . HIS A 1 99 ? -9.732 -8.444 27.485 1.00 95.88 99 HIS A C 1
ATOM 760 O O . HIS A 1 99 ? -9.053 -8.466 28.506 1.00 95.88 99 HIS A O 1
ATOM 766 N N . TRP A 1 100 ? -9.325 -9.016 26.343 1.00 97.50 100 TRP A N 1
ATOM 767 C CA . TRP A 1 100 ? -8.009 -9.650 26.212 1.00 97.50 100 TRP A CA 1
ATOM 768 C C . TRP A 1 100 ? -6.886 -8.622 26.294 1.00 97.50 100 TRP A C 1
ATOM 770 O O . TRP A 1 100 ? -5.892 -8.859 26.963 1.00 97.50 100 TRP A O 1
ATOM 780 N N . TYR A 1 101 ? -7.068 -7.465 25.662 1.00 97.06 101 TYR A N 1
ATOM 781 C CA . TYR A 1 101 ? -6.061 -6.408 25.638 1.00 97.06 101 TYR A CA 1
ATOM 782 C C . TYR A 1 101 ? -5.935 -5.729 27.002 1.00 97.06 101 TYR A C 1
ATOM 784 O O . TYR A 1 101 ? -4.831 -5.580 27.521 1.00 97.06 101 TYR A O 1
ATOM 792 N N . ILE A 1 102 ? -7.070 -5.411 27.632 1.00 96.31 102 ILE A N 1
ATOM 793 C CA . ILE A 1 102 ? -7.072 -4.835 28.984 1.00 96.31 102 ILE A CA 1
ATOM 794 C C . ILE A 1 102 ? -6.509 -5.834 30.005 1.00 96.31 102 ILE A C 1
ATOM 796 O O . ILE A 1 102 ? -5.789 -5.444 30.921 1.00 96.31 102 ILE A O 1
ATOM 800 N N . GLY A 1 103 ? -6.790 -7.131 29.834 1.00 95.88 103 GLY A N 1
ATOM 801 C CA . GLY A 1 103 ? -6.251 -8.197 30.683 1.00 95.88 103 GLY A CA 1
ATOM 802 C C . GLY A 1 103 ? -4.723 -8.308 30.660 1.00 95.88 103 GLY A C 1
ATOM 803 O O . GLY A 1 103 ? -4.141 -8.721 31.659 1.00 95.88 103 GLY A O 1
ATOM 804 N N . GLU A 1 104 ? -4.083 -7.881 29.569 1.00 97.50 104 GLU A N 1
ATOM 805 C CA . GLU A 1 104 ? -2.622 -7.840 29.408 1.00 97.50 104 GLU A CA 1
ATOM 806 C C . GLU A 1 104 ? -2.009 -6.475 29.791 1.00 97.50 104 GLU A C 1
ATOM 808 O O . GLU A 1 104 ? -0.805 -6.270 29.641 1.00 97.50 104 GLU A O 1
ATOM 813 N N . GLY A 1 105 ? -2.813 -5.544 30.321 1.00 95.44 105 GLY A N 1
ATOM 814 C CA . GLY A 1 105 ? -2.342 -4.262 30.856 1.00 95.44 105 GLY A CA 1
ATOM 815 C C . GLY A 1 105 ? -2.461 -3.057 29.919 1.00 95.44 105 GLY A C 1
ATOM 816 O O . GLY A 1 105 ? -1.886 -2.019 30.230 1.00 95.44 105 GLY A O 1
ATOM 817 N N . MET A 1 106 ? -3.196 -3.171 28.808 1.00 97.44 106 MET A N 1
ATOM 818 C CA . MET A 1 106 ? -3.510 -2.044 27.917 1.00 97.44 106 MET A CA 1
ATOM 819 C C . MET A 1 106 ? -4.676 -1.212 28.474 1.00 97.44 106 MET A C 1
ATOM 821 O O . MET A 1 106 ? -5.686 -1.771 28.912 1.00 97.44 106 MET A O 1
ATOM 825 N N . GLU A 1 107 ? -4.592 0.117 28.437 1.00 96.56 107 GLU A N 1
ATOM 826 C CA . GLU A 1 107 ? -5.723 0.964 28.834 1.00 96.56 107 GLU A CA 1
ATOM 827 C C . GLU A 1 107 ? -6.798 1.000 27.735 1.00 96.56 107 GLU A C 1
ATOM 829 O O . GLU A 1 107 ? -6.491 1.129 26.553 1.00 96.56 107 GLU A O 1
ATOM 834 N N . GLU A 1 108 ? -8.089 0.924 28.100 1.00 92.56 108 GLU A N 1
ATOM 835 C CA . GLU A 1 108 ? -9.183 0.935 27.104 1.00 92.56 108 GLU A CA 1
ATOM 836 C C . GLU A 1 108 ? -9.172 2.214 26.242 1.00 92.56 108 GLU A C 1
ATOM 838 O O . GLU A 1 108 ? -9.568 2.179 25.079 1.00 92.56 108 GLU A O 1
ATOM 843 N N . GLY A 1 109 ? -8.685 3.332 26.793 1.00 94.56 109 GLY A N 1
ATOM 844 C CA . GLY A 1 109 ? -8.573 4.610 26.087 1.00 94.56 109 GLY A CA 1
ATOM 845 C C . GLY A 1 109 ? -7.646 4.577 24.868 1.00 94.56 109 GLY A C 1
ATOM 846 O O . GLY A 1 109 ? -7.917 5.286 23.901 1.00 94.56 109 GLY A O 1
ATOM 847 N N . GLU A 1 110 ? -6.634 3.702 24.859 1.00 96.56 110 GLU A N 1
ATOM 848 C CA . GLU A 1 110 ? -5.673 3.586 23.752 1.00 96.56 110 GLU A CA 1
ATOM 849 C C . GLU A 1 110 ? -6.343 3.135 22.442 1.00 96.56 110 GLU A C 1
ATOM 851 O O . GLU A 1 110 ? -5.899 3.492 21.353 1.00 96.56 110 GLU A O 1
ATOM 856 N N . PHE A 1 111 ? -7.455 2.392 22.521 1.00 95.62 111 PHE A N 1
ATOM 857 C CA . PHE A 1 111 ? -8.243 2.030 21.339 1.00 95.62 111 PHE A CA 1
ATOM 858 C C . PHE A 1 111 ? -8.866 3.247 20.662 1.00 95.62 111 PHE A C 1
ATOM 860 O O . PHE A 1 111 ? -8.905 3.318 19.434 1.00 95.62 111 PHE A O 1
ATOM 867 N N . SER A 1 112 ? -9.385 4.178 21.461 1.00 93.38 112 SER A N 1
ATOM 868 C CA . SER A 1 112 ? -10.010 5.395 20.951 1.00 93.38 112 SER A CA 1
ATOM 869 C C . SER A 1 112 ? -8.956 6.343 20.383 1.00 93.38 112 SER A C 1
ATOM 871 O O . SER A 1 112 ? -9.154 6.866 19.293 1.00 93.38 112 SER A O 1
ATOM 873 N N . GLU A 1 113 ? -7.816 6.491 21.061 1.00 96.31 113 GLU A N 1
ATOM 874 C CA . GLU A 1 113 ? -6.688 7.307 20.589 1.00 96.31 113 GLU A CA 1
ATOM 875 C C . GLU A 1 113 ? -6.154 6.801 19.241 1.00 96.31 113 GLU A C 1
ATOM 877 O O . GLU A 1 113 ? -6.123 7.545 18.263 1.00 96.31 113 GLU A O 1
ATOM 882 N N . ALA A 1 114 ? -5.862 5.501 19.131 1.00 96.56 114 ALA A N 1
ATOM 883 C CA . ALA A 1 114 ? -5.397 4.916 17.873 1.00 96.56 114 ALA A CA 1
ATOM 884 C C . ALA A 1 114 ? -6.428 5.052 16.738 1.00 96.56 114 ALA A C 1
ATOM 886 O O . ALA A 1 114 ? -6.069 5.184 15.566 1.00 96.56 114 ALA A O 1
ATOM 887 N N . ARG A 1 115 ? -7.725 5.015 17.068 1.00 96.00 115 ARG A N 1
ATOM 888 C CA . ARG A 1 115 ? -8.802 5.208 16.091 1.00 96.00 115 ARG A CA 1
ATOM 889 C C . ARG A 1 115 ? -8.890 6.655 15.603 1.00 96.00 115 ARG A C 1
ATOM 891 O O . ARG A 1 115 ? -9.208 6.866 14.429 1.00 96.00 115 ARG A O 1
ATOM 898 N N . GLU A 1 116 ? -8.638 7.623 16.479 1.00 95.38 116 GLU A N 1
ATOM 899 C CA . GLU A 1 116 ? -8.568 9.047 16.136 1.00 95.38 116 GLU A CA 1
ATOM 900 C C . GLU A 1 116 ? -7.362 9.345 15.236 1.00 95.38 116 GLU A C 1
ATOM 902 O O . GLU A 1 116 ? -7.520 10.045 14.235 1.00 95.38 116 GLU A O 1
ATOM 907 N N . ASP A 1 117 ? -6.206 8.732 15.503 1.00 96.06 117 ASP A N 1
ATOM 908 C CA . ASP A 1 117 ? -5.018 8.838 14.645 1.00 96.06 117 ASP A CA 1
ATOM 909 C C . ASP A 1 117 ? -5.271 8.289 13.232 1.00 96.06 117 ASP A C 1
ATOM 911 O O . ASP A 1 117 ? -4.882 8.905 12.239 1.00 96.06 117 ASP A O 1
ATOM 915 N N . LEU A 1 118 ? -5.973 7.155 13.115 1.00 93.25 118 LEU A N 1
ATOM 916 C CA . LEU A 1 118 ? -6.375 6.613 11.811 1.00 93.25 118 LEU A CA 1
ATOM 917 C C . LEU A 1 118 ? -7.367 7.532 11.086 1.00 93.25 118 LEU A C 1
ATOM 919 O O . LEU A 1 118 ? -7.246 7.730 9.880 1.00 93.25 118 LEU A O 1
ATOM 923 N N . ALA A 1 119 ? -8.290 8.167 11.815 1.00 92.00 119 ALA A N 1
ATOM 924 C CA . ALA A 1 119 ? -9.201 9.148 11.228 1.00 92.00 119 ALA A CA 1
ATOM 925 C C . ALA A 1 119 ? -8.473 10.413 10.739 1.00 92.00 119 ALA A C 1
ATOM 927 O O . ALA A 1 119 ? -8.906 11.034 9.768 1.00 92.00 119 ALA A O 1
ATOM 928 N N . ALA A 1 120 ? -7.392 10.821 11.410 1.00 94.00 120 ALA A N 1
ATOM 929 C CA . ALA A 1 120 ? -6.531 11.902 10.938 1.00 94.00 120 ALA A CA 1
ATOM 930 C C . ALA A 1 120 ? -5.779 11.487 9.664 1.00 94.00 120 ALA A C 1
ATOM 932 O O . ALA A 1 120 ? -5.783 12.233 8.690 1.00 94.00 120 ALA A O 1
ATOM 933 N N . LEU A 1 121 ? -5.237 10.266 9.627 1.00 91.94 121 LEU A N 1
ATOM 934 C CA . LEU A 1 121 ? -4.562 9.727 8.445 1.00 91.94 121 LEU A CA 1
ATOM 935 C C . LEU A 1 121 ? -5.488 9.650 7.220 1.00 91.94 121 LEU A C 1
ATOM 937 O O . LEU A 1 121 ? -5.065 9.971 6.111 1.00 91.94 121 LEU A O 1
ATOM 941 N N . ASP A 1 122 ? -6.742 9.237 7.404 1.00 90.94 122 ASP A N 1
ATOM 942 C CA . ASP A 1 122 ? -7.728 9.213 6.319 1.00 90.94 122 ASP A CA 1
ATOM 943 C C . ASP A 1 122 ? -7.960 10.621 5.746 1.00 90.94 122 ASP A C 1
ATOM 945 O O . ASP A 1 122 ? -7.961 10.793 4.526 1.00 90.94 122 ASP A O 1
ATOM 949 N N . LYS A 1 123 ? -8.059 11.643 6.609 1.00 90.06 123 LYS A N 1
ATOM 950 C CA . LYS A 1 123 ? -8.169 13.046 6.175 1.00 90.06 123 LYS A CA 1
ATOM 951 C C . LYS A 1 123 ? -6.927 13.517 5.426 1.00 90.06 123 LYS A C 1
ATOM 953 O O . LYS A 1 123 ? -7.071 14.130 4.374 1.00 90.06 123 LYS A O 1
ATOM 958 N N . ASP A 1 124 ? -5.732 13.177 5.908 1.00 90.38 124 ASP A N 1
ATOM 959 C CA . ASP A 1 124 ? -4.481 13.517 5.222 1.00 90.38 124 ASP A CA 1
ATOM 960 C C . ASP A 1 124 ? -4.469 12.956 3.784 1.00 90.38 124 ASP A C 1
ATOM 962 O O . ASP A 1 124 ? -4.017 13.615 2.846 1.00 90.38 124 ASP A O 1
ATOM 966 N N . TYR A 1 125 ? -4.994 11.742 3.575 1.00 89.19 125 TYR A N 1
ATOM 967 C CA . TYR A 1 125 ? -5.113 11.158 2.236 1.00 89.19 125 TYR A CA 1
ATOM 968 C C . TYR A 1 125 ? -6.208 11.802 1.377 1.00 89.19 125 TYR A C 1
ATOM 970 O O . TYR A 1 125 ? -6.012 11.922 0.163 1.00 89.19 125 TYR A O 1
ATOM 978 N N . GLU A 1 126 ? -7.339 12.195 1.968 1.00 86.94 126 GLU A N 1
ATOM 979 C CA . GLU A 1 126 ? -8.403 12.930 1.272 1.00 86.94 126 GLU A CA 1
ATOM 980 C C . GLU A 1 126 ? -7.907 14.292 0.776 1.00 86.94 126 GLU A C 1
ATOM 982 O O . GLU A 1 126 ? -8.132 14.627 -0.388 1.00 86.94 126 GLU A O 1
ATOM 987 N N . GLU A 1 127 ? -7.174 15.035 1.610 1.00 84.25 127 GLU A N 1
ATOM 988 C CA . GLU A 1 127 ? -6.584 16.331 1.252 1.00 84.25 127 GLU A CA 1
ATOM 989 C C . GLU A 1 127 ? -5.619 16.185 0.066 1.00 84.25 127 GLU A C 1
ATOM 991 O O . GLU A 1 127 ? -5.795 16.832 -0.968 1.00 84.25 127 GLU A O 1
ATOM 996 N N . VAL A 1 128 ? -4.680 15.236 0.139 1.00 82.19 128 VAL A N 1
ATOM 997 C CA . VAL A 1 128 ? -3.726 14.968 -0.956 1.00 82.19 128 VAL A CA 1
ATOM 998 C C . VAL A 1 128 ? -4.426 14.463 -2.229 1.00 82.19 128 VAL A C 1
ATOM 1000 O O . VAL A 1 128 ? -3.937 14.681 -3.340 1.00 82.19 128 VAL A O 1
ATOM 1003 N N . GLY A 1 129 ? -5.552 13.755 -2.096 1.00 77.31 129 GLY A N 1
ATOM 1004 C CA . GLY A 1 129 ? -6.332 13.234 -3.220 1.00 77.31 129 GLY A CA 1
ATOM 1005 C C . GLY A 1 129 ? -7.170 14.298 -3.933 1.00 77.31 129 GLY A C 1
ATOM 1006 O O . GLY A 1 129 ? -7.237 14.292 -5.164 1.00 77.31 129 GLY A O 1
ATOM 1007 N N . ALA A 1 130 ? -7.780 15.215 -3.178 1.00 69.25 130 ALA A N 1
ATOM 1008 C CA . ALA A 1 130 ? -8.587 16.315 -3.708 1.00 69.25 130 ALA A CA 1
ATOM 1009 C C . ALA A 1 130 ? -7.732 17.325 -4.491 1.00 69.25 130 ALA A C 1
ATOM 1011 O O . ALA A 1 130 ? -8.130 17.779 -5.563 1.00 69.25 130 ALA A O 1
ATOM 1012 N N . GLU A 1 131 ? -6.508 17.581 -4.025 1.00 60.56 131 GLU A N 1
ATOM 1013 C CA . GLU A 1 131 ? -5.537 18.468 -4.679 1.00 60.56 131 GLU A CA 1
ATOM 1014 C C . GLU A 1 131 ? -5.116 18.017 -6.095 1.00 60.56 131 GLU A C 1
ATOM 1016 O O . GLU A 1 131 ? -4.507 18.792 -6.833 1.00 60.56 131 GLU A O 1
ATOM 1021 N N . GLY A 1 132 ? -5.434 16.780 -6.499 1.00 53.81 132 GLY A N 1
ATOM 1022 C CA . GLY A 1 132 ? -5.151 16.249 -7.835 1.00 53.81 132 GLY A CA 1
ATOM 1023 C C . GLY A 1 132 ? -6.247 16.465 -8.888 1.00 53.81 132 GLY A C 1
ATOM 1024 O O . GLY A 1 132 ? -5.987 16.198 -10.060 1.00 53.81 132 GLY A O 1
ATOM 1025 N N . VAL A 1 133 ? -7.455 16.903 -8.502 1.00 48.75 133 VAL A N 1
ATOM 1026 C CA . VAL A 1 133 ? -8.638 16.947 -9.393 1.00 48.75 133 VAL A CA 1
ATOM 1027 C C . VAL A 1 133 ? -8.928 18.357 -9.936 1.00 48.75 133 VAL A C 1
ATOM 1029 O O . VAL A 1 133 ? -9.453 18.486 -11.040 1.00 48.75 133 VAL A O 1
ATOM 1032 N N . ASP A 1 134 ? -8.519 19.413 -9.229 1.00 44.31 134 ASP A N 1
ATOM 1033 C CA . ASP A 1 134 ? -8.909 20.801 -9.543 1.00 44.31 134 ASP A CA 1
ATOM 1034 C C . ASP A 1 134 ? -8.190 21.445 -10.750 1.00 44.31 134 ASP A C 1
ATOM 1036 O O . ASP A 1 134 ? -8.557 22.542 -11.168 1.00 44.31 134 ASP A O 1
ATOM 1040 N N . ASP A 1 135 ? -7.197 20.790 -11.362 1.00 45.31 135 ASP A N 1
ATOM 1041 C CA . ASP A 1 135 ? -6.464 21.350 -12.512 1.00 45.31 135 ASP A CA 1
ATOM 1042 C C . ASP A 1 135 ? -6.993 20.864 -13.892 1.00 45.31 135 ASP A C 1
ATOM 1044 O O . ASP A 1 135 ? -6.419 21.220 -14.925 1.00 45.31 135 ASP A O 1
ATOM 1048 N N . GLU A 1 136 ? -8.092 20.090 -13.964 1.00 44.62 136 GLU A N 1
ATOM 1049 C CA . GLU A 1 136 ? -8.703 19.670 -15.249 1.00 44.62 136 GLU A CA 1
ATOM 1050 C C . GLU A 1 136 ? -9.795 20.622 -15.802 1.00 44.62 136 GLU A C 1
ATOM 1052 O O . GLU A 1 136 ? -10.148 20.498 -16.975 1.00 44.62 136 GLU A O 1
ATOM 1057 N N . GLU A 1 137 ? -10.274 21.630 -15.056 1.00 36.56 137 GLU A N 1
ATOM 1058 C CA . GLU A 1 137 ? -11.302 22.583 -15.551 1.00 36.56 137 GLU A CA 1
ATOM 1059 C C . GLU A 1 137 ? -10.749 23.841 -16.266 1.00 36.56 137 GLU A C 1
ATOM 1061 O O . GLU A 1 137 ? -11.512 24.705 -16.693 1.00 36.56 137 GLU A O 1
ATOM 1066 N N . GLY A 1 138 ? -9.430 23.958 -16.464 1.00 35.19 138 GLY A N 1
ATOM 1067 C CA . GLY A 1 138 ? -8.787 25.195 -16.943 1.00 35.19 138 GLY A CA 1
ATOM 1068 C C . GLY A 1 138 ? -8.152 25.183 -18.342 1.00 35.19 138 GLY A C 1
ATOM 1069 O O . GLY A 1 138 ? -7.289 26.023 -18.590 1.00 35.19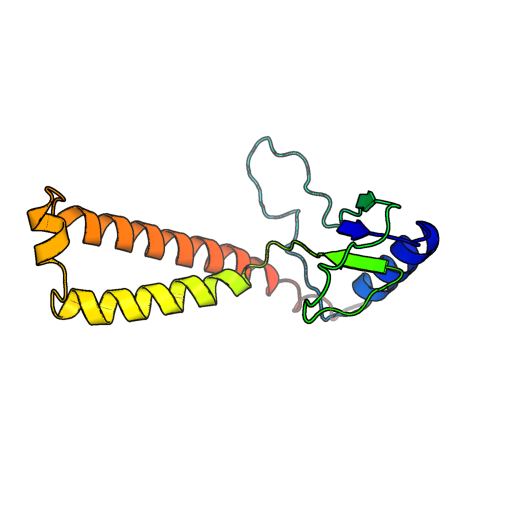 138 GLY A O 1
ATOM 1070 N N . SER A 1 139 ? -8.495 24.250 -19.243 1.00 36.06 139 SER A N 1
ATOM 1071 C CA . SER A 1 139 ? -7.885 24.179 -20.595 1.00 36.06 139 SER A CA 1
ATOM 1072 C C . SER A 1 139 ? -8.857 24.289 -21.778 1.00 36.06 139 SER A C 1
ATOM 1074 O O . SER A 1 139 ? -8.591 23.765 -22.858 1.00 36.06 139 SER A O 1
ATOM 1076 N N . GLU A 1 140 ? -9.948 25.035 -21.608 1.00 41.44 140 GLU A N 1
ATOM 1077 C CA . GLU A 1 140 ? -10.674 25.646 -22.729 1.00 41.44 140 GLU A CA 1
ATOM 1078 C C . GLU A 1 140 ? -10.402 27.157 -22.746 1.00 41.44 140 GLU A C 1
ATOM 1080 O O . GLU A 1 140 ? -11.095 27.920 -22.086 1.00 41.44 140 GLU A O 1
ATOM 1085 N N . ASP A 1 141 ? -9.329 27.580 -23.424 1.00 32.44 141 ASP A N 1
ATOM 1086 C CA . ASP A 1 141 ? -9.360 28.646 -24.440 1.00 32.44 141 ASP A CA 1
ATOM 1087 C C . ASP A 1 141 ? -7.942 29.047 -24.904 1.00 32.44 141 ASP A C 1
ATOM 1089 O O . ASP A 1 141 ? -7.018 29.185 -24.097 1.00 32.44 141 ASP A O 1
ATOM 1093 N N . TYR A 1 142 ? -7.865 29.317 -26.218 1.00 36.69 142 TYR A N 1
ATOM 1094 C CA . TYR A 1 142 ? -6.773 29.838 -27.072 1.00 36.69 142 TYR A CA 1
ATOM 1095 C C . TYR A 1 142 ? -5.825 28.842 -27.760 1.00 36.69 142 TYR A C 1
ATOM 1097 O O . TYR A 1 142 ? -4.830 28.385 -27.156 1.00 36.69 142 TYR A O 1
#

Foldseek 3Di:
DKEADDDVVVVVVVQVVVVVDPPDFDQDQVPPDDDPPPDDPPGDDDDYHHHFDDDDVVDDDDGDRMDDDDDDDDLVCLVVLVVVLVVLCVCVVVCHPVCVCVVVPDDSVVSVVVSVVSVVVSVVSVVSVVSRPPPPVPPPDD

Radius of gyration: 22.42 Å; Cα contacts (8 Å, |Δi|>4): 90; chains: 1; bounding box: 41×57×58 Å

Mean predicted aligned error: 9.39 Å

Solvent-accessible surface area (backbone atoms only — not comparable to full-atom values): 9095 Å² total; per-residue (Å²): 65,38,29,7,80,72,59,72,68,60,52,53,52,52,51,53,59,50,69,74,37,88,89,65,83,74,71,62,72,89,73,72,79,56,95,84,70,82,70,76,74,92,66,89,79,83,50,78,41,67,62,55,59,84,62,60,90,94,51,94,62,77,83,46,64,52,51,75,50,85,85,80,92,58,66,76,56,44,62,56,50,55,55,48,51,54,53,47,51,63,36,54,78,67,54,55,72,48,65,61,49,45,72,74,71,46,62,78,63,56,59,56,52,55,50,49,53,50,55,49,52,49,49,56,36,48,55,62,51,54,71,57,60,77,78,75,84,76,81,88,80,136